Protein AF-S6VHT0-F1 (afdb_monomer_lite)

Radius of gyration: 11.74 Å; chains: 1; bounding box: 26×27×31 Å

Sequence (73 aa):
MAVIIQVRPGKALPPAAQLDASPLCVALAWLLQRAPNILLIPGTSSVAHLRENLAASELIIAAEHLAELESVV

Foldseek 3Di:
DADEDEDDDDDAAVCCVVQVAGSLLVVLLLQCVPDVRYDYDYDDPDPVVVVSNVVSVVDDDDPVSSVSRVVPD

Structure (mmCIF, N/CA/C/O backbone):
data_AF-S6VHT0-F1
#
_entry.id   AF-S6VHT0-F1
#
loop_
_atom_site.group_PDB
_atom_site.id
_atom_site.type_symbol
_atom_site.label_atom_id
_atom_site.label_alt_id
_atom_site.label_comp_id
_atom_site.label_asym_id
_atom_site.label_entity_id
_atom_site.label_seq_id
_atom_site.pdbx_PDB_ins_code
_atom_site.Cartn_x
_atom_site.Cartn_y
_atom_site.Cartn_z
_atom_site.occupancy
_atom_site.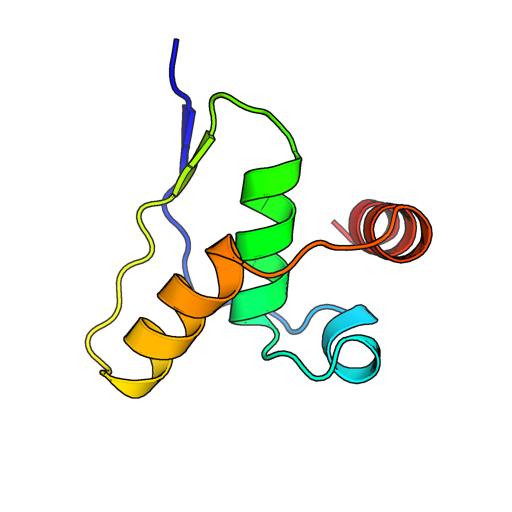B_iso_or_equiv
_atom_site.auth_seq_id
_atom_site.auth_comp_id
_atom_site.auth_asym_id
_atom_site.auth_atom_id
_atom_site.pdbx_PDB_model_num
ATOM 1 N N . MET A 1 1 ? -16.980 17.336 -0.454 1.00 78.06 1 MET A N 1
ATOM 2 C CA . MET A 1 1 ? -15.712 18.036 -0.754 1.00 78.06 1 MET A CA 1
ATOM 3 C C . MET A 1 1 ? -14.597 17.003 -0.754 1.00 78.06 1 MET A C 1
ATOM 5 O O . MET A 1 1 ? -14.493 16.280 0.230 1.00 78.06 1 MET A O 1
ATOM 9 N N . ALA A 1 2 ? -13.852 16.860 -1.853 1.00 81.31 2 ALA A N 1
ATOM 10 C CA . ALA A 1 2 ? -12.744 15.905 -1.943 1.00 81.31 2 ALA A CA 1
ATOM 11 C C . ALA A 1 2 ? -11.456 16.516 -1.371 1.00 81.31 2 ALA A C 1
ATOM 13 O O . ALA A 1 2 ? -11.210 17.708 -1.564 1.00 81.31 2 ALA A O 1
ATOM 14 N N . VAL A 1 3 ? -10.650 15.708 -0.684 1.00 89.00 3 VAL A N 1
ATOM 15 C CA . VAL A 1 3 ? -9.310 16.078 -0.211 1.00 89.00 3 VAL A CA 1
ATOM 16 C C . VAL A 1 3 ? -8.292 15.420 -1.134 1.00 89.00 3 VAL A C 1
ATOM 18 O O . VAL A 1 3 ? -8.260 14.198 -1.256 1.00 89.00 3 VAL A O 1
ATOM 21 N N . ILE A 1 4 ? -7.477 16.233 -1.802 1.00 86.44 4 ILE A N 1
ATOM 22 C CA . ILE A 1 4 ? -6.460 15.759 -2.745 1.00 86.44 4 ILE A CA 1
ATOM 23 C C . ILE A 1 4 ? -5.111 15.716 -2.032 1.00 86.44 4 ILE A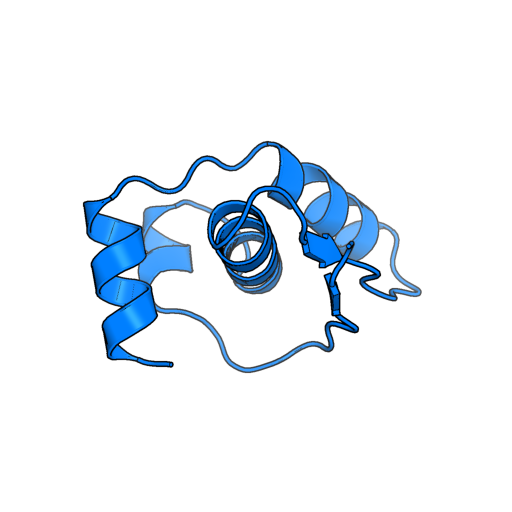 C 1
ATOM 25 O O . ILE A 1 4 ? -4.681 16.726 -1.476 1.00 86.44 4 ILE A O 1
ATOM 29 N N . ILE A 1 5 ? -4.430 14.569 -2.077 1.00 86.19 5 ILE A N 1
ATOM 30 C CA . ILE A 1 5 ? -3.134 14.379 -1.411 1.00 86.19 5 ILE A CA 1
ATOM 31 C C . ILE A 1 5 ? -2.069 13.996 -2.444 1.00 86.19 5 ILE A C 1
ATOM 33 O O . ILE A 1 5 ? -2.191 13.000 -3.160 1.00 86.19 5 ILE A O 1
ATOM 37 N N . GLN A 1 6 ? -1.003 14.798 -2.502 1.00 85.69 6 GLN A N 1
ATOM 38 C CA . GLN A 1 6 ? 0.220 14.476 -3.237 1.00 85.69 6 GLN A CA 1
ATOM 39 C C . GLN A 1 6 ? 1.102 13.587 -2.362 1.00 85.69 6 GLN A C 1
ATOM 41 O O . GLN A 1 6 ? 1.514 14.003 -1.279 1.00 85.69 6 GLN A O 1
ATOM 46 N N . VAL A 1 7 ? 1.410 12.382 -2.834 1.00 81.62 7 VAL A N 1
ATOM 47 C CA . VAL A 1 7 ? 2.228 11.420 -2.085 1.00 81.62 7 VAL A CA 1
ATOM 48 C C . VAL A 1 7 ? 3.613 11.338 -2.718 1.00 81.62 7 VAL A C 1
ATOM 50 O O . VAL A 1 7 ? 3.740 11.185 -3.933 1.00 81.62 7 VAL A O 1
ATOM 53 N N . ARG A 1 8 ? 4.656 11.455 -1.889 1.00 72.62 8 ARG A N 1
ATOM 54 C CA . ARG A 1 8 ? 6.058 11.251 -2.279 1.00 72.62 8 ARG A CA 1
ATOM 55 C C . ARG A 1 8 ? 6.638 10.051 -1.526 1.00 72.62 8 ARG A C 1
ATOM 57 O O . ARG A 1 8 ? 6.174 9.773 -0.420 1.00 72.62 8 ARG A O 1
ATOM 64 N N . PRO A 1 9 ? 7.663 9.377 -2.073 1.00 68.06 9 PRO A N 1
ATOM 65 C CA . PRO A 1 9 ? 8.358 8.306 -1.366 1.00 68.06 9 PRO A CA 1
ATOM 66 C C . PRO A 1 9 ? 8.907 8.795 -0.018 1.00 68.06 9 PRO A C 1
ATOM 68 O O . PRO A 1 9 ? 9.471 9.888 0.062 1.00 68.06 9 PRO A O 1
ATOM 71 N N . GLY A 1 10 ? 8.737 7.987 1.029 1.00 68.31 10 GLY A N 1
ATOM 72 C CA . GLY A 1 10 ? 9.110 8.315 2.406 1.00 68.31 10 GLY A CA 1
ATOM 73 C C . GLY A 1 10 ? 9.729 7.128 3.148 1.00 68.31 10 GLY A C 1
ATOM 74 O O . GLY A 1 10 ? 10.183 6.164 2.533 1.00 68.31 10 GLY A O 1
ATOM 75 N N . LYS A 1 11 ? 9.775 7.209 4.482 1.00 66.56 11 LYS A N 1
ATOM 76 C CA . LYS A 1 11 ? 10.293 6.135 5.348 1.00 66.56 11 LYS A CA 1
ATOM 77 C C . LYS A 1 11 ? 9.415 4.878 5.280 1.00 66.56 11 LYS A C 1
ATOM 79 O O . LYS A 1 11 ? 8.220 4.966 5.016 1.00 66.56 11 LYS A O 1
ATOM 84 N N . ALA A 1 12 ? 10.019 3.725 5.565 1.00 67.56 12 ALA A N 1
ATOM 85 C CA . ALA A 1 12 ? 9.298 2.462 5.676 1.00 67.56 12 ALA A CA 1
ATOM 86 C C . ALA A 1 12 ? 8.299 2.479 6.850 1.00 67.56 12 ALA A C 1
ATOM 88 O O . ALA A 1 12 ? 8.594 3.059 7.896 1.00 67.56 12 ALA A O 1
ATOM 89 N N . LEU A 1 13 ? 7.145 1.828 6.663 1.00 72.81 13 LEU A N 1
ATOM 90 C CA . LEU A 1 13 ? 6.084 1.699 7.666 1.00 72.81 13 LEU A CA 1
ATOM 91 C C . LEU A 1 13 ? 6.131 0.309 8.338 1.00 72.81 13 LEU A C 1
ATOM 93 O O . LEU A 1 13 ? 6.397 -0.669 7.636 1.00 72.81 13 LEU A O 1
ATOM 97 N N . PRO A 1 14 ? 5.856 0.193 9.653 1.00 73.19 14 PRO A N 1
ATOM 98 C CA . PRO A 1 14 ? 6.027 -1.053 10.412 1.00 73.19 14 PRO A CA 1
ATOM 99 C C . PRO A 1 14 ? 5.246 -2.277 9.889 1.00 73.19 14 PRO A C 1
ATOM 101 O O . PRO A 1 14 ? 5.878 -3.321 9.701 1.00 73.19 14 PRO A O 1
ATOM 104 N N . PRO A 1 15 ? 3.939 -2.193 9.550 1.00 77.62 15 PRO A N 1
ATOM 105 C CA . PRO A 1 15 ? 3.190 -3.379 9.132 1.00 77.62 15 PRO A CA 1
ATOM 106 C C . PRO A 1 15 ? 3.479 -3.826 7.691 1.00 77.62 15 PRO A C 1
ATOM 108 O O . PRO A 1 15 ? 2.934 -4.831 7.248 1.00 77.62 15 PRO A O 1
ATOM 111 N N . ALA A 1 16 ? 4.361 -3.146 6.945 1.00 73.56 16 ALA A N 1
ATOM 112 C CA . ALA A 1 16 ? 4.697 -3.535 5.571 1.00 73.56 16 ALA A CA 1
ATOM 113 C C . ALA A 1 16 ? 5.201 -4.984 5.460 1.00 73.56 16 ALA A C 1
ATOM 115 O O . ALA A 1 16 ? 4.795 -5.711 4.558 1.00 73.56 16 ALA A O 1
ATOM 116 N N . ALA A 1 17 ? 6.016 -5.431 6.420 1.00 73.31 17 ALA A N 1
ATOM 117 C CA . ALA A 1 17 ? 6.515 -6.805 6.449 1.00 73.31 17 ALA A CA 1
ATOM 118 C C . ALA A 1 17 ? 5.427 -7.837 6.797 1.00 73.31 17 ALA A C 1
ATOM 120 O O . ALA A 1 17 ? 5.497 -8.974 6.345 1.00 73.31 17 ALA A O 1
ATOM 121 N N . GLN A 1 18 ? 4.432 -7.454 7.600 1.00 81.81 18 GLN A N 1
ATOM 122 C CA . GLN A 1 18 ? 3.338 -8.338 8.020 1.00 81.81 18 GLN A CA 1
ATOM 123 C C . GLN A 1 18 ? 2.269 -8.474 6.928 1.00 81.81 18 GLN A C 1
ATOM 125 O O . GLN A 1 18 ? 1.634 -9.518 6.809 1.00 81.81 18 GLN A O 1
ATOM 130 N N . LEU A 1 19 ? 2.094 -7.425 6.121 1.00 85.19 19 LEU A N 1
ATOM 131 C CA . LEU A 1 19 ? 1.115 -7.351 5.037 1.00 85.19 19 LEU A CA 1
ATOM 132 C C . LEU A 1 19 ? 1.653 -7.849 3.685 1.00 85.19 19 LEU A C 1
ATOM 134 O O . LEU A 1 19 ? 0.936 -7.748 2.694 1.00 85.19 19 LEU A O 1
ATOM 138 N N . ASP A 1 20 ? 2.899 -8.339 3.636 1.00 85.69 20 ASP A N 1
ATOM 139 C CA . ASP A 1 20 ? 3.607 -8.745 2.408 1.00 85.69 20 ASP A CA 1
ATOM 140 C C . ASP A 1 20 ? 3.472 -7.704 1.275 1.00 85.69 20 ASP A C 1
ATOM 142 O O . ASP A 1 20 ? 3.249 -8.009 0.103 1.00 85.69 20 ASP A O 1
ATOM 146 N N . ALA A 1 21 ? 3.551 -6.426 1.652 1.00 87.94 21 ALA A N 1
ATOM 147 C CA . ALA A 1 21 ? 3.298 -5.294 0.774 1.00 87.94 21 ALA A CA 1
ATOM 148 C C . ALA A 1 21 ? 4.446 -4.288 0.851 1.00 87.94 21 ALA A C 1
ATOM 150 O O . ALA A 1 21 ? 5.088 -4.109 1.889 1.00 87.94 21 ALA A O 1
ATOM 151 N N . SER A 1 22 ? 4.703 -3.578 -0.252 1.00 87.94 22 SER A N 1
ATOM 152 C CA . SER A 1 22 ? 5.720 -2.528 -0.233 1.00 87.94 22 SER A CA 1
ATOM 153 C C . SER A 1 22 ? 5.314 -1.403 0.734 1.00 87.94 22 SER A C 1
ATOM 155 O O . SER A 1 22 ? 4.122 -1.117 0.892 1.00 87.94 22 SER A O 1
ATOM 157 N N . PRO A 1 23 ? 6.273 -0.697 1.362 1.00 87.62 23 PRO A N 1
ATOM 158 C CA . PRO A 1 23 ? 5.941 0.416 2.248 1.00 87.62 23 PRO A CA 1
ATOM 159 C C . PRO A 1 23 ? 5.113 1.516 1.572 1.00 87.62 23 PRO A C 1
ATOM 161 O O . PRO A 1 23 ? 4.256 2.119 2.212 1.00 87.62 23 PRO A O 1
ATOM 164 N N . LEU A 1 24 ? 5.34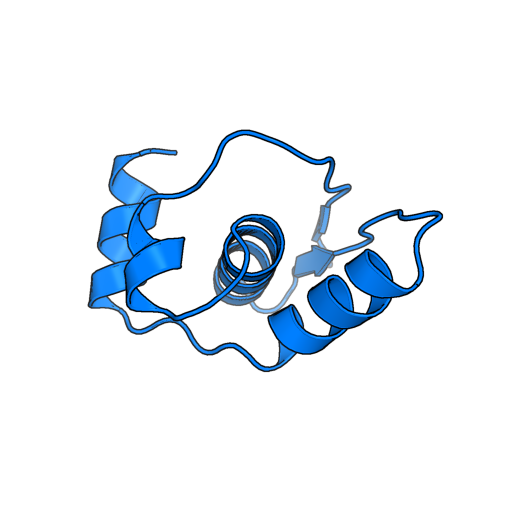3 1.757 0.275 1.00 87.69 24 LEU A N 1
ATOM 165 C CA . LEU A 1 24 ? 4.553 2.702 -0.512 1.00 87.69 24 LEU A CA 1
ATOM 166 C C . LEU A 1 24 ? 3.108 2.213 -0.672 1.00 87.69 24 LEU A C 1
ATOM 168 O O . LEU A 1 24 ? 2.183 2.998 -0.479 1.00 87.69 24 LEU A O 1
ATOM 172 N N . CYS A 1 25 ? 2.915 0.925 -0.965 1.00 91.25 25 CYS A N 1
ATOM 173 C CA . CYS A 1 25 ? 1.593 0.315 -1.064 1.00 91.25 25 CYS A CA 1
ATOM 174 C C . CYS A 1 25 ? 0.807 0.472 0.250 1.00 91.25 25 CYS A C 1
ATOM 176 O O . CYS A 1 25 ? -0.313 0.981 0.241 1.00 91.25 25 CYS A O 1
ATOM 178 N N . VAL A 1 26 ? 1.433 0.156 1.392 1.00 91.38 26 VAL A N 1
ATOM 179 C CA . VAL A 1 26 ? 0.818 0.318 2.722 1.00 91.38 26 VAL A CA 1
ATOM 180 C C . VAL A 1 26 ? 0.476 1.777 3.020 1.00 91.38 26 VAL A C 1
ATOM 182 O O . VAL A 1 26 ? -0.619 2.059 3.500 1.00 91.38 26 VAL A O 1
ATOM 185 N N . ALA A 1 27 ? 1.366 2.721 2.701 1.00 89.88 27 ALA A N 1
ATOM 186 C CA . ALA A 1 27 ? 1.119 4.145 2.928 1.00 89.88 27 ALA A CA 1
ATOM 187 C C . ALA A 1 27 ? -0.096 4.658 2.137 1.00 89.88 27 ALA A C 1
ATOM 189 O O . ALA A 1 27 ? -0.938 5.381 2.671 1.00 89.88 27 ALA A O 1
ATOM 190 N N . LEU A 1 28 ? -0.193 4.280 0.860 1.00 92.38 28 LEU A N 1
ATOM 191 C CA . LEU A 1 28 ? -1.301 4.666 -0.012 1.00 92.38 28 LEU A CA 1
ATOM 192 C C . LEU A 1 28 ? -2.619 4.023 0.443 1.00 92.38 28 LEU A C 1
ATOM 194 O O . LEU A 1 28 ? -3.625 4.721 0.564 1.00 92.38 28 LEU A O 1
ATOM 198 N N . ALA A 1 29 ? -2.604 2.727 0.759 1.00 93.50 29 ALA A N 1
ATOM 199 C CA . ALA A 1 29 ? -3.771 1.997 1.248 1.00 93.50 29 ALA A CA 1
ATOM 200 C C . ALA A 1 29 ? -4.297 2.567 2.575 1.00 93.50 29 ALA A C 1
ATOM 202 O O . ALA A 1 29 ? -5.507 2.714 2.756 1.00 93.50 29 ALA A O 1
ATOM 203 N N . TRP A 1 30 ? -3.395 2.943 3.485 1.00 92.38 30 TRP A N 1
ATOM 204 C CA . TRP A 1 30 ? -3.742 3.607 4.740 1.00 92.38 30 TRP A CA 1
ATOM 205 C C . TRP A 1 30 ? -4.416 4.959 4.492 1.00 92.38 30 TRP A C 1
ATOM 207 O O . TRP A 1 30 ? -5.504 5.203 5.009 1.00 92.38 30 TRP A O 1
ATOM 217 N N . LEU A 1 31 ? -3.841 5.814 3.637 1.00 91.56 31 LEU A N 1
ATOM 218 C CA . LEU A 1 31 ? -4.441 7.111 3.307 1.00 91.56 31 LEU A CA 1
ATOM 219 C C . LEU A 1 31 ? -5.834 6.974 2.669 1.00 91.56 31 LEU A C 1
ATOM 221 O O . LEU A 1 31 ? -6.719 7.762 2.998 1.00 91.56 31 LEU A O 1
ATOM 225 N N . LEU A 1 32 ? -6.045 5.988 1.790 1.00 92.81 32 LEU A N 1
ATOM 226 C CA . LEU A 1 32 ? -7.354 5.722 1.175 1.00 92.81 32 LEU A CA 1
ATOM 227 C C . LEU A 1 32 ? -8.409 5.278 2.201 1.00 92.81 32 LEU A C 1
ATOM 229 O O . LEU A 1 32 ? -9.583 5.602 2.046 1.00 92.81 32 LEU A O 1
ATOM 233 N N . GLN A 1 33 ? -8.003 4.577 3.264 1.00 92.75 33 GLN A N 1
ATOM 234 C CA . GLN A 1 33 ? -8.908 4.084 4.311 1.00 92.75 33 GLN A CA 1
ATOM 235 C C . GLN A 1 33 ? -9.221 5.121 5.401 1.00 92.75 33 GLN A C 1
ATOM 237 O O . GLN A 1 33 ? -10.176 4.940 6.154 1.00 92.75 33 GLN A O 1
ATOM 242 N N . ARG A 1 34 ? -8.480 6.237 5.473 1.00 91.00 34 ARG A N 1
ATOM 243 C CA . ARG A 1 34 ? -8.708 7.290 6.482 1.00 91.00 34 ARG A CA 1
ATOM 244 C C . ARG A 1 34 ? -10.033 8.031 6.311 1.00 91.00 34 ARG A C 1
ATOM 246 O O . ARG A 1 34 ? -10.609 8.470 7.303 1.00 91.00 34 ARG A O 1
ATOM 253 N N . ALA A 1 35 ? -10.493 8.230 5.077 1.00 89.44 35 ALA A N 1
ATOM 254 C CA . ALA A 1 35 ? -11.779 8.865 4.807 1.00 89.44 35 ALA A CA 1
ATOM 255 C C . ALA A 1 35 ? -12.265 8.580 3.374 1.00 89.44 35 ALA A C 1
ATOM 257 O O . ALA A 1 35 ? -11.458 8.589 2.442 1.00 89.44 35 ALA A O 1
ATOM 258 N N . PRO A 1 36 ? -13.587 8.440 3.153 1.00 88.44 36 PRO A N 1
ATOM 259 C CA . PRO A 1 36 ? -14.154 8.089 1.845 1.00 88.44 36 PRO A CA 1
ATOM 260 C C . PRO A 1 36 ? -13.998 9.180 0.772 1.00 88.44 36 PRO A C 1
ATOM 262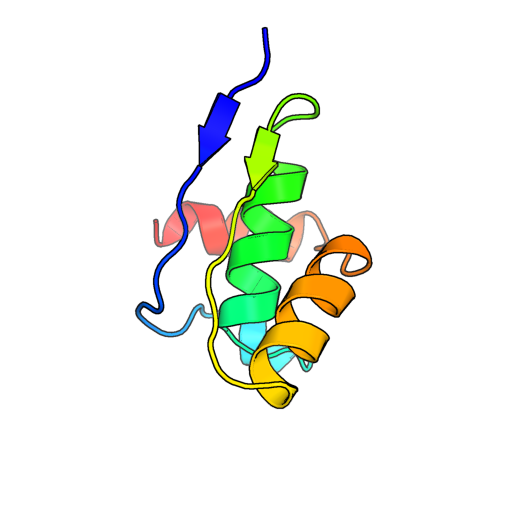 O O . PRO A 1 36 ? -14.300 8.953 -0.395 1.00 88.44 36 PRO A O 1
ATOM 265 N N . ASN A 1 37 ? -13.572 10.387 1.149 1.00 92.50 37 ASN A N 1
ATOM 266 C CA . ASN A 1 37 ? -13.428 11.545 0.267 1.00 92.50 37 ASN A CA 1
ATOM 267 C C . ASN A 1 37 ? -11.964 11.912 -0.034 1.00 92.50 37 ASN A C 1
ATOM 269 O O . ASN A 1 37 ? -11.705 13.035 -0.479 1.00 92.50 37 ASN A O 1
ATOM 273 N N . ILE A 1 38 ? -11.017 11.006 0.219 1.00 91.75 38 ILE A N 1
ATOM 274 C CA . ILE A 1 38 ? -9.603 11.183 -0.126 1.00 91.75 38 ILE A CA 1
ATOM 275 C C . ILE A 1 38 ? -9.354 10.689 -1.553 1.00 91.75 38 ILE A C 1
ATOM 277 O O . ILE A 1 38 ? -9.697 9.565 -1.904 1.00 91.75 38 ILE A O 1
ATOM 281 N N . LEU A 1 39 ? -8.716 11.532 -2.367 1.00 90.44 39 LEU A N 1
ATOM 282 C CA . LEU A 1 39 ? -8.212 11.171 -3.690 1.00 90.44 39 LEU A CA 1
ATOM 283 C C . LEU A 1 39 ? -6.689 11.324 -3.710 1.00 90.44 39 LEU A C 1
ATOM 285 O O . LEU A 1 39 ? -6.159 12.432 -3.582 1.00 90.44 39 LEU A O 1
ATOM 289 N N . LEU A 1 40 ? -5.983 10.209 -3.887 1.00 91.69 40 LEU A N 1
ATOM 290 C CA . LEU A 1 40 ? -4.527 10.202 -3.998 1.00 91.69 40 LEU A CA 1
ATOM 291 C C . LEU A 1 40 ? -4.091 10.455 -5.440 1.00 91.69 40 LEU A C 1
ATOM 293 O O . LEU A 1 40 ? -4.667 9.907 -6.377 1.00 91.69 40 LEU A O 1
ATOM 297 N N . ILE A 1 41 ? -3.030 11.247 -5.611 1.00 91.50 41 ILE A N 1
ATOM 298 C CA . ILE A 1 41 ? -2.377 11.464 -6.911 1.00 91.50 41 ILE A CA 1
ATOM 299 C C . ILE A 1 41 ? -0.885 11.126 -6.765 1.00 91.50 41 ILE A C 1
ATOM 301 O O . ILE A 1 41 ? -0.038 12.023 -6.730 1.00 91.50 41 ILE A O 1
ATOM 305 N N . PRO A 1 42 ? -0.539 9.839 -6.586 1.00 87.06 42 PRO A N 1
ATOM 306 C CA . PRO A 1 42 ? 0.849 9.432 -6.450 1.00 87.06 42 PRO A CA 1
ATOM 307 C C . PRO A 1 42 ? 1.556 9.517 -7.809 1.00 87.06 42 PRO A C 1
ATOM 309 O O . PRO A 1 42 ? 1.158 8.878 -8.783 1.00 87.06 42 PRO A O 1
ATOM 312 N N . GLY A 1 43 ? 2.622 10.314 -7.876 1.00 87.94 43 GLY A N 1
ATOM 313 C CA . GLY A 1 43 ? 3.456 10.430 -9.070 1.00 87.94 43 GLY A CA 1
ATOM 314 C C . GLY A 1 43 ? 4.514 9.329 -9.138 1.00 87.94 43 GLY A C 1
ATOM 315 O O . GLY A 1 43 ? 5.130 8.989 -8.130 1.00 87.94 43 GLY A O 1
ATOM 316 N N . THR A 1 44 ? 4.771 8.789 -10.330 1.00 89.38 44 THR A N 1
ATOM 317 C CA . THR A 1 44 ? 5.908 7.892 -10.576 1.00 89.38 44 THR A CA 1
ATOM 318 C C . THR A 1 44 ? 6.318 7.893 -12.049 1.00 89.38 44 THR A C 1
ATOM 320 O O . THR A 1 44 ? 5.472 8.005 -12.932 1.00 89.38 44 THR A O 1
ATOM 323 N N . SER A 1 45 ? 7.616 7.743 -12.315 1.00 90.31 45 SER A N 1
ATOM 324 C CA . SER A 1 45 ? 8.181 7.486 -13.649 1.00 90.31 45 SER A CA 1
ATOM 325 C C . SER A 1 45 ? 8.514 6.005 -13.889 1.00 90.31 45 SER A C 1
ATOM 327 O O . SER A 1 45 ? 8.965 5.642 -14.972 1.00 90.31 45 SER A O 1
ATOM 329 N N . SER A 1 46 ? 8.297 5.143 -12.889 1.00 92.06 46 SER A N 1
ATOM 330 C CA . SER A 1 46 ? 8.567 3.703 -12.946 1.00 92.06 46 SER A CA 1
ATOM 331 C C . SER A 1 46 ? 7.276 2.903 -13.075 1.00 92.06 46 SER A C 1
ATOM 333 O O . SER A 1 46 ? 6.345 3.078 -12.285 1.00 92.06 46 SER A O 1
ATOM 335 N N . VAL A 1 47 ? 7.258 1.958 -14.019 1.00 94.62 47 VAL A N 1
ATOM 336 C CA . VAL A 1 47 ? 6.154 1.001 -14.192 1.00 94.62 47 VAL A CA 1
ATOM 337 C C . VAL A 1 47 ? 5.993 0.105 -12.962 1.00 94.62 47 VAL A C 1
ATOM 339 O O . VAL A 1 47 ? 4.869 -0.238 -12.614 1.00 94.62 47 VAL A O 1
ATOM 342 N N . ALA A 1 48 ? 7.083 -0.251 -12.275 1.00 90.00 48 ALA A N 1
ATOM 343 C CA . ALA A 1 48 ? 7.006 -1.068 -11.062 1.00 90.00 48 ALA A CA 1
ATOM 344 C C . ALA A 1 48 ? 6.234 -0.337 -9.952 1.00 90.00 48 ALA A C 1
ATOM 346 O O . ALA A 1 48 ? 5.237 -0.848 -9.454 1.00 90.00 48 ALA A O 1
ATOM 347 N N . HIS A 1 49 ? 6.598 0.916 -9.672 1.00 88.50 49 HIS A N 1
ATOM 348 C CA . HIS A 1 49 ? 5.864 1.749 -8.716 1.00 88.50 49 HIS A CA 1
ATOM 349 C C . HIS A 1 49 ? 4.430 2.043 -9.171 1.00 88.50 49 HIS A C 1
ATOM 351 O O . HIS A 1 49 ? 3.543 2.169 -8.339 1.00 88.50 49 HIS A O 1
ATOM 357 N N . LEU A 1 50 ? 4.170 2.146 -10.482 1.00 91.31 50 LEU A N 1
ATOM 358 C CA . LEU A 1 50 ? 2.798 2.289 -10.972 1.00 91.31 50 LEU A CA 1
ATOM 359 C C . LEU A 1 50 ? 1.954 1.068 -10.582 1.00 91.31 50 LEU A C 1
ATOM 361 O O . LEU A 1 50 ? 0.819 1.234 -10.150 1.00 91.31 50 LEU A O 1
ATOM 365 N N . ARG A 1 51 ? 2.508 -0.146 -10.691 1.00 92.19 51 ARG A N 1
ATOM 366 C CA . ARG A 1 51 ? 1.821 -1.371 -10.254 1.00 92.19 51 ARG A CA 1
ATOM 367 C C . ARG A 1 51 ? 1.566 -1.370 -8.749 1.00 92.19 51 ARG A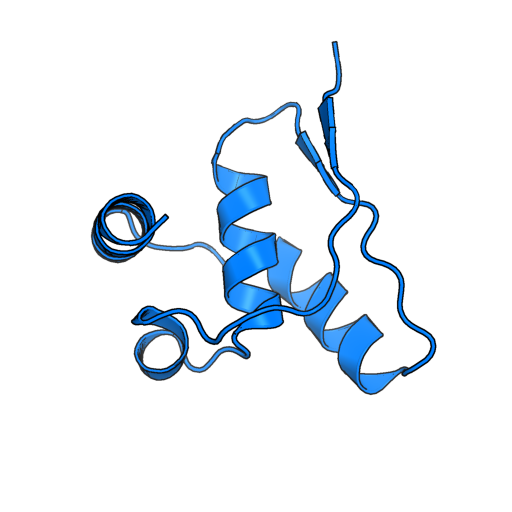 C 1
ATOM 369 O O . ARG A 1 51 ? 0.463 -1.710 -8.343 1.00 92.19 51 ARG A O 1
ATOM 376 N N . GLU A 1 52 ? 2.534 -0.934 -7.947 1.00 90.19 52 GLU A N 1
ATOM 377 C CA . GLU A 1 52 ? 2.354 -0.787 -6.495 1.00 90.19 52 GLU A CA 1
ATOM 378 C C . GLU A 1 52 ? 1.261 0.234 -6.146 1.00 90.19 52 GLU A C 1
ATOM 380 O O . GLU A 1 52 ? 0.409 -0.043 -5.305 1.00 90.19 52 GLU A O 1
ATOM 385 N N . ASN A 1 53 ? 1.230 1.383 -6.831 1.00 91.88 53 ASN A N 1
ATOM 386 C CA . ASN A 1 53 ? 0.206 2.411 -6.625 1.00 91.88 53 ASN A CA 1
ATOM 387 C C . ASN A 1 53 ? -1.207 1.881 -6.903 1.00 91.88 53 ASN A C 1
ATOM 389 O O . ASN A 1 53 ? -2.147 2.254 -6.207 1.00 91.88 53 ASN A O 1
ATOM 393 N N . LEU A 1 54 ? -1.358 1.032 -7.925 1.00 91.88 54 LEU A N 1
ATOM 394 C CA . LEU A 1 54 ? -2.638 0.406 -8.255 1.00 91.88 54 LEU A CA 1
ATOM 395 C C . LEU A 1 54 ? -3.026 -0.650 -7.212 1.00 91.88 54 LEU A C 1
ATOM 397 O O . LEU A 1 54 ? -4.151 -0.620 -6.716 1.00 91.88 54 LEU A O 1
ATOM 401 N N . ALA A 1 55 ? -2.086 -1.519 -6.826 1.00 92.19 55 ALA A N 1
ATOM 402 C CA . ALA A 1 55 ? -2.314 -2.560 -5.822 1.00 92.19 55 ALA A CA 1
ATOM 403 C C . ALA A 1 55 ? -2.747 -1.986 -4.460 1.00 92.19 55 ALA A C 1
ATOM 405 O O . ALA A 1 55 ? -3.562 -2.586 -3.765 1.00 92.19 55 ALA A O 1
ATOM 406 N N . ALA A 1 56 ? -2.274 -0.789 -4.103 1.00 92.81 56 ALA A N 1
ATOM 407 C CA . ALA A 1 56 ? -2.664 -0.118 -2.865 1.00 92.81 56 ALA A CA 1
ATOM 408 C C . ALA A 1 56 ? -4.172 0.147 -2.741 1.00 92.81 56 ALA A C 1
ATOM 410 O O . ALA A 1 56 ? -4.690 0.206 -1.630 1.00 92.81 56 ALA A O 1
ATOM 411 N N . SER A 1 57 ? -4.883 0.308 -3.861 1.00 90.44 57 SER A N 1
ATOM 412 C CA . SER A 1 57 ? -6.339 0.514 -3.846 1.00 90.44 57 SER A CA 1
ATOM 413 C C . SER A 1 57 ? -7.133 -0.749 -3.500 1.00 90.44 57 SER A C 1
ATOM 415 O O . SER A 1 57 ? -8.292 -0.653 -3.104 1.00 90.44 57 SER A O 1
ATOM 417 N N . GLU A 1 58 ? -6.501 -1.917 -3.615 1.00 91.44 58 GLU A N 1
ATOM 418 C CA . GLU A 1 58 ? -7.095 -3.226 -3.331 1.00 91.44 58 GLU A CA 1
ATOM 419 C C . GLU A 1 58 ? -6.672 -3.765 -1.953 1.00 91.44 58 GLU A C 1
ATOM 421 O O . GLU A 1 58 ? -7.272 -4.710 -1.439 1.00 91.44 58 GLU A O 1
ATOM 426 N N . LEU A 1 59 ? -5.657 -3.157 -1.327 1.00 92.56 59 LEU A N 1
ATOM 427 C CA . LEU A 1 59 ? -5.141 -3.570 -0.028 1.00 92.56 59 LEU A CA 1
ATOM 428 C C . LEU A 1 59 ? -6.040 -3.066 1.110 1.00 92.56 59 LEU A C 1
ATOM 430 O O . LEU A 1 59 ? -6.014 -1.893 1.485 1.00 92.56 59 LEU A O 1
ATOM 434 N N . ILE A 1 60 ? -6.794 -3.983 1.714 1.00 91.75 60 ILE A N 1
ATOM 435 C CA . ILE A 1 60 ? -7.559 -3.722 2.938 1.00 91.75 60 ILE A CA 1
ATOM 436 C C . ILE A 1 60 ? -6.644 -3.952 4.140 1.00 91.75 60 ILE A C 1
ATOM 438 O O . ILE A 1 60 ? -6.097 -5.040 4.315 1.00 91.75 60 ILE A O 1
ATOM 442 N N . ILE A 1 61 ? -6.486 -2.929 4.981 1.00 92.25 61 ILE A N 1
ATOM 443 C CA . ILE A 1 61 ? -5.648 -3.011 6.177 1.00 92.25 61 ILE A CA 1
ATOM 444 C C . ILE A 1 61 ? -6.573 -3.286 7.361 1.00 92.25 61 ILE A C 1
ATOM 446 O O . ILE A 1 61 ? -7.486 -2.513 7.643 1.00 92.25 61 ILE A O 1
ATOM 450 N N . ALA A 1 62 ? -6.348 -4.404 8.053 1.00 92.12 62 ALA A N 1
ATOM 451 C CA . ALA A 1 62 ? -7.122 -4.749 9.243 1.00 92.12 62 ALA A CA 1
ATOM 452 C C . ALA A 1 62 ? -6.981 -3.675 10.339 1.00 92.12 62 ALA A C 1
ATOM 454 O O . ALA A 1 62 ? -5.954 -3.001 10.441 1.00 92.12 62 ALA A O 1
ATOM 455 N N . ALA A 1 63 ? -8.006 -3.539 11.183 1.00 90.75 63 ALA A N 1
ATOM 456 C CA . ALA A 1 63 ? -8.068 -2.499 12.211 1.00 90.75 63 ALA A CA 1
ATOM 457 C C . ALA A 1 63 ? -6.871 -2.528 13.180 1.00 90.75 63 ALA A C 1
ATOM 459 O O . ALA A 1 63 ? -6.415 -1.471 13.610 1.00 90.75 63 ALA A O 1
ATOM 460 N N . GLU A 1 64 ? -6.331 -3.714 13.482 1.00 90.19 64 GLU A N 1
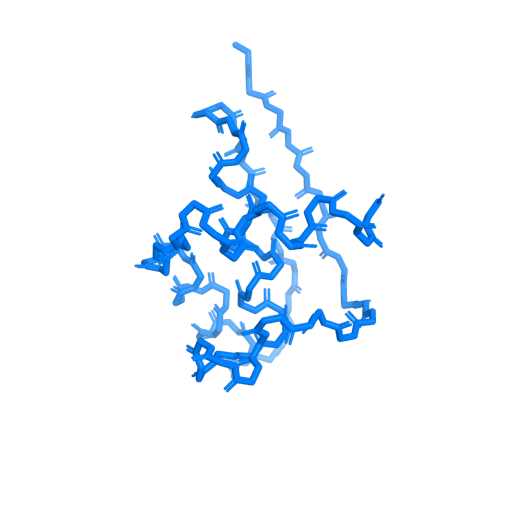ATOM 461 C CA . GLU A 1 64 ? -5.119 -3.870 14.297 1.00 90.19 64 GLU A CA 1
ATOM 462 C C . GLU A 1 64 ? -3.891 -3.176 13.685 1.00 90.19 64 GLU A C 1
ATOM 464 O O . GLU A 1 64 ? -3.214 -2.403 14.360 1.00 90.19 64 GLU A O 1
ATOM 469 N N . HIS A 1 65 ? -3.655 -3.372 12.388 1.00 91.44 65 HIS A N 1
ATOM 470 C CA . HIS A 1 65 ? -2.531 -2.779 11.669 1.00 91.44 65 HIS A CA 1
ATOM 471 C C . HIS A 1 65 ? -2.755 -1.284 11.406 1.00 91.44 65 HIS A C 1
ATOM 473 O O . HIS A 1 65 ? -1.802 -0.508 11.400 1.00 91.44 65 HIS A O 1
ATOM 479 N N . LEU A 1 66 ? -4.010 -0.850 11.223 1.00 90.88 66 LEU A N 1
ATOM 480 C CA . LEU A 1 66 ? -4.344 0.577 11.163 1.00 90.88 66 LEU A CA 1
ATOM 481 C C . LEU A 1 66 ? -3.997 1.281 12.480 1.00 90.88 66 LEU A C 1
ATOM 483 O O . LEU A 1 66 ? -3.400 2.354 12.453 1.00 90.88 66 LEU A O 1
ATOM 487 N N . ALA A 1 67 ? -4.333 0.678 13.623 1.00 88.81 67 ALA A N 1
ATOM 488 C CA . ALA A 1 67 ? -4.004 1.237 14.932 1.00 88.81 67 ALA A CA 1
ATOM 489 C C . ALA A 1 67 ? -2.485 1.326 15.155 1.00 88.81 67 ALA A C 1
ATOM 491 O O . ALA A 1 67 ? -2.000 2.319 15.698 1.00 88.81 67 ALA A O 1
ATOM 492 N N . GLU A 1 68 ? -1.728 0.328 14.692 1.00 88.44 68 GLU A N 1
ATOM 493 C CA . GLU A 1 68 ? -0.265 0.372 14.719 1.00 88.44 68 GLU A CA 1
ATOM 494 C C . GLU A 1 68 ? 0.283 1.532 13.871 1.00 88.44 68 GLU A C 1
ATOM 496 O O . GLU A 1 68 ? 1.139 2.280 14.345 1.00 88.44 68 GLU A O 1
ATOM 501 N N . LEU A 1 69 ? -0.246 1.744 12.660 1.00 86.62 69 LEU A N 1
ATOM 502 C CA . LEU A 1 69 ? 0.151 2.861 11.792 1.00 86.62 69 LEU A CA 1
ATOM 503 C C . LEU A 1 69 ? -0.131 4.228 12.422 1.00 86.62 69 LEU A C 1
ATOM 505 O O . LEU A 1 69 ? 0.732 5.097 12.386 1.00 86.62 69 LEU A O 1
ATOM 509 N N . GLU A 1 70 ? -1.297 4.422 13.036 1.00 85.38 70 GLU A N 1
ATOM 510 C CA . GLU A 1 70 ? -1.629 5.685 13.713 1.00 85.38 70 GLU A CA 1
ATOM 511 C C . GLU A 1 70 ? -0.726 5.963 14.929 1.00 85.38 70 GLU A C 1
ATOM 513 O O . GLU A 1 70 ? -0.595 7.111 15.340 1.00 85.38 70 GLU A O 1
ATOM 518 N N . SER A 1 71 ? -0.069 4.947 15.502 1.00 83.94 71 SER A N 1
ATOM 519 C CA . SER A 1 71 ? 0.842 5.140 16.641 1.00 83.94 71 SER A CA 1
ATOM 520 C C . SER A 1 71 ? 2.222 5.699 16.263 1.00 83.94 71 SER A C 1
ATOM 522 O O . SER A 1 71 ? 2.968 6.128 17.146 1.00 83.94 71 SER A O 1
ATOM 524 N N . VAL A 1 72 ? 2.575 5.692 14.971 1.00 78.75 72 VAL A N 1
ATOM 525 C CA . VAL A 1 72 ? 3.909 6.071 14.464 1.00 78.75 72 VAL A CA 1
ATOM 526 C C . VAL A 1 72 ? 3.910 7.277 13.516 1.00 78.75 72 VAL A C 1
ATOM 528 O O . VAL A 1 72 ? 4.989 7.688 13.076 1.00 78.75 72 VAL A O 1
ATOM 531 N N . VAL A 1 73 ? 2.734 7.822 13.182 1.00 69.38 73 VAL A N 1
ATOM 532 C CA . VAL A 1 73 ? 2.538 8.969 12.267 1.00 69.38 73 VAL A CA 1
ATOM 533 C C . VAL A 1 73 ? 2.149 10.242 13.031 1.00 69.38 73 VAL A C 1
ATOM 535 O O . VAL A 1 73 ? 1.925 10.166 14.257 1.00 69.38 73 VAL A O 1
#

pLDDT: mean 86.55, std 7.37, range [66.56, 94.62]

InterPro domains:
  IPR023210 NADP-dependent oxidoreductase domain [PF00248] (16-72)
  IPR036812 NAD(P)-dependent oxidoreductase domain superfamily [G3DSA:3.20.20.100] (10-73)
  IPR036812 NAD(P)-dependent oxidoreductase domain superfamily [SSF51430] (14-72)

Secondary structure (DSSP, 8-state):
-PEEE-----PPPGGGTTTTS-HHHHHHHHHHHH-TTEEE----S-HHHHHHHHHTTT-PPPHHHHHHHHTT-

Organism: NCBI:txid1194404